Protein 3JRT (pdb70)

Structure (mmCIF, N/CA/C/O backbone):
data_3JRT
#
_entry.id   3JRT
#
_cell.length_a   85.510
_cell.length_b   85.510
_cell.length_c   46.656
_cell.angle_alpha   90.000
_cell.angle_beta   90.000
_cell.angle_gamma   120.000
#
_symmetry.space_group_name_H-M   'P 64'
#
loop_
_entity.id
_entity.type
_entity.pdbx_description
1 polymer 'Integron cassette protein Vpc_cass2'
2 water water
#
loop_
_atom_site.group_PDB
_atom_site.id
_atom_site.type_symbol
_atom_site.label_atom_id
_atom_site.label_alt_id
_atom_site.label_comp_id
_atom_site.label_asym_id
_atom_site.label_entity_id
_atom_site.label_seq_id
_atom_site.pdbx_PDB_ins_code
_atom_site.Cartn_x
_atom_site.Cartn_y
_atom_site.Cartn_z
_atom_site.occupancy
_atom_site.B_iso_or_equiv
_atom_site.auth_seq_id
_atom_site.auth_comp_id
_atom_site.auth_asym_id
_atom_site.auth_atom_id
_atom_site.pdbx_PDB_model_num
ATOM 1 N N . GLY A 1 21 ? 40.363 18.968 -7.370 1.00 116.54 0 GLY A N 1
ATOM 2 C CA . GLY A 1 21 ? 39.811 17.878 -8.156 1.00 114.19 0 GLY A CA 1
ATOM 3 C C . GLY A 1 21 ? 38.474 17.457 -7.583 1.00 108.03 0 GLY A C 1
ATOM 4 O O . GLY A 1 21 ? 37.812 18.240 -6.892 1.00 100.33 0 GLY A O 1
ATOM 5 N N . VAL A 1 22 ? 38.073 16.221 -7.858 1.00 105.30 1 VAL A N 1
ATOM 6 C CA . VAL A 1 22 ? 36.812 15.703 -7.329 1.00 89.64 1 VAL A CA 1
ATOM 7 C C . VAL A 1 22 ? 37.041 15.061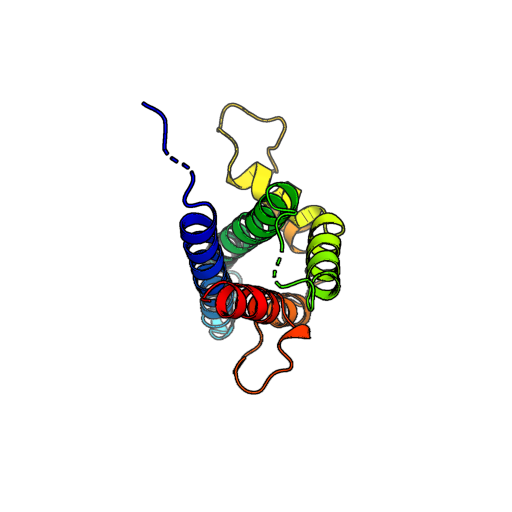 -5.951 1.00 79.07 1 VAL A C 1
ATOM 8 O O . VAL A 1 22 ? 38.152 14.657 -5.636 1.00 101.54 1 VAL A O 1
ATOM 12 N N . LYS A 1 23 ? 36.000 14.975 -5.131 1.00 71.94 2 LYS A N 1
ATOM 13 C CA . LYS A 1 23 ? 36.094 14.285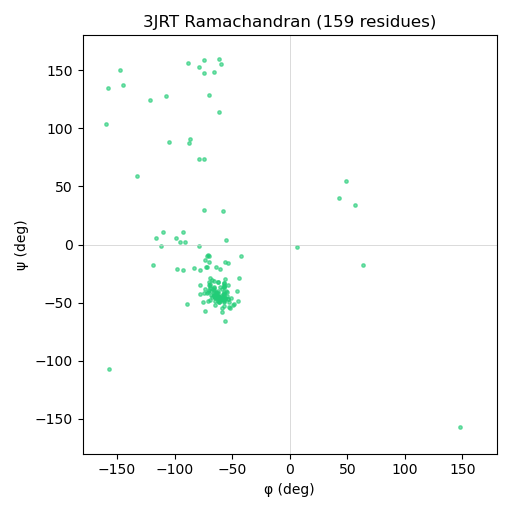 -3.847 1.00 73.01 2 LYS A CA 1
ATOM 14 C C . LYS A 1 23 ? 34.716 13.827 -3.380 1.00 67.14 2 LYS A C 1
ATOM 15 O O . LYS A 1 23 ? 33.720 14.121 -4.017 1.00 75.57 2 LYS A O 1
ATOM 29 N N . SER A 1 25 ? 31.552 14.195 -0.917 1.00 82.86 4 SER A N 1
ATOM 30 C CA . SER A 1 25 ? 30.910 15.384 -0.393 1.00 76.47 4 SER A CA 1
ATOM 31 C C . SER A 1 25 ? 30.947 15.482 1.125 1.00 74.90 4 SER A C 1
ATOM 32 O O . SER A 1 25 ? 30.699 16.561 1.677 1.00 69.39 4 SER A O 1
ATOM 35 N N . ASP A 1 26 ? 31.214 14.372 1.811 1.00 66.46 5 ASP A N 1
ATOM 36 C CA . ASP A 1 26 ? 31.084 14.379 3.273 1.00 78.55 5 ASP A CA 1
ATOM 3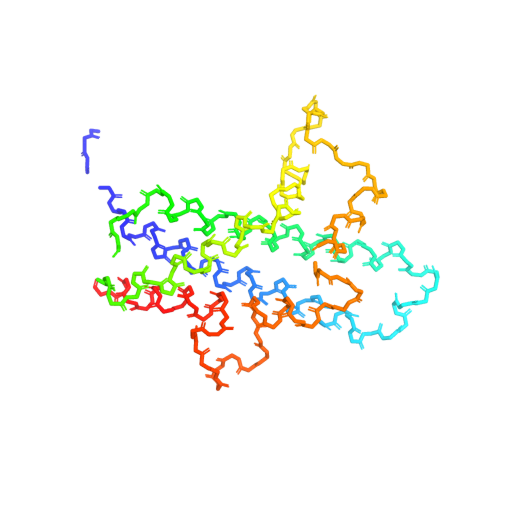7 C C . ASP A 1 26 ? 29.797 15.113 3.705 1.00 86.64 5 ASP A C 1
ATOM 38 O O . ASP A 1 26 ? 29.794 15.875 4.675 1.00 83.91 5 ASP A O 1
ATOM 43 N N . LYS A 1 27 ? 28.717 14.897 2.956 1.00 93.77 6 LYS A N 1
ATOM 44 C CA . LYS A 1 27 ? 27.416 15.473 3.273 1.00 83.96 6 LYS A CA 1
ATOM 45 C C . LYS A 1 27 ? 27.160 15.288 4.753 1.00 79.12 6 LYS A C 1
ATOM 46 O O . LYS A 1 27 ? 26.779 16.217 5.456 1.00 67.42 6 LYS A O 1
ATOM 52 N N . TRP A 1 28 ? 27.378 14.063 5.217 1.00 83.53 7 TRP A N 1
ATOM 53 C CA . TRP A 1 28 ? 26.933 13.655 6.540 1.00 88.63 7 TRP A CA 1
ATOM 54 C C . TRP A 1 28 ? 27.681 14.367 7.649 1.00 81.51 7 TRP A C 1
ATOM 55 O O . TRP A 1 28 ? 27.136 14.589 8.725 1.00 77.41 7 TRP A O 1
ATOM 66 N N . ILE A 1 29 ? 28.934 14.714 7.384 1.00 77.27 8 ILE A N 1
ATOM 67 C CA . ILE A 1 29 ? 29.707 15.515 8.317 1.00 74.33 8 ILE A CA 1
ATOM 68 C C . ILE A 1 29 ? 29.082 16.907 8.462 1.00 71.88 8 ILE A C 1
ATOM 69 O O . ILE A 1 29 ? 28.940 17.425 9.570 1.00 68.63 8 ILE A O 1
ATOM 74 N N . GLU A 1 30 ? 28.725 17.499 7.326 1.00 63.47 9 GLU A N 1
ATOM 75 C CA . GLU A 1 30 ? 28.195 18.843 7.280 1.00 61.88 9 GLU A CA 1
ATOM 76 C C . GLU A 1 30 ? 26.854 18.844 8.006 1.00 66.41 9 GLU A C 1
ATOM 77 O O . GLU A 1 30 ? 26.581 19.710 8.835 1.00 67.51 9 GLU A O 1
ATOM 83 N N . ILE A 1 31 ? 26.039 17.840 7.699 1.00 62.71 10 ILE A N 1
ATOM 84 C CA . ILE A 1 31 ? 24.732 17.680 8.305 1.00 61.42 10 ILE A CA 1
ATOM 85 C C . ILE A 1 31 ? 24.813 17.513 9.824 1.00 63.65 10 ILE A C 1
ATOM 86 O O . ILE A 1 31 ? 24.080 18.173 10.549 1.00 63.94 10 ILE A O 1
ATOM 91 N N . GLU A 1 32 ? 25.700 16.654 10.316 1.00 63.39 11 GLU A N 1
ATOM 92 C CA . GLU A 1 32 ? 25.874 16.542 11.767 1.00 65.45 11 GLU A CA 1
ATOM 93 C C . GLU A 1 32 ? 26.230 17.900 12.362 1.00 63.03 11 GLU A C 1
ATOM 94 O O . GLU A 1 32 ? 25.711 18.276 13.413 1.00 68.55 11 GLU A O 1
ATOM 100 N N . GLU A 1 33 ? 27.117 18.628 11.687 1.00 54.85 12 GLU A N 1
ATOM 101 C CA . GLU A 1 33 ? 27.548 19.943 12.148 1.00 58.35 12 GLU A CA 1
ATOM 102 C C . GLU A 1 33 ? 26.381 20.911 12.287 1.00 54.80 12 GLU A C 1
ATOM 103 O O . GLU A 1 33 ? 26.172 21.512 13.333 1.00 56.11 12 GLU A O 1
ATOM 109 N N . ILE A 1 34 ? 25.638 21.058 11.204 1.00 56.46 13 ILE A N 1
ATOM 110 C CA . ILE A 1 34 ? 24.537 21.983 11.140 1.00 46.93 13 ILE A CA 1
ATOM 111 C C . ILE A 1 34 ? 23.461 21.624 12.166 1.00 57.12 13 ILE A C 1
ATOM 112 O O . ILE A 1 34 ? 22.975 22.496 12.898 1.00 56.69 13 ILE A O 1
ATOM 117 N N . LEU A 1 35 ? 23.124 20.343 12.253 1.00 53.38 14 LEU A N 1
ATOM 118 C CA . LEU A 1 35 ? 22.139 19.902 13.229 1.00 50.72 14 LEU A CA 1
ATOM 119 C C . LEU A 1 35 ? 22.569 20.291 14.626 1.00 47.41 14 LEU A C 1
ATOM 120 O O . LEU A 1 35 ? 21.774 20.803 15.406 1.00 47.76 14 LEU A O 1
ATOM 125 N N . SER A 1 36 ? 23.836 20.035 14.938 1.00 51.14 15 SER A N 1
ATOM 126 C CA . SER A 1 36 ? 24.381 20.331 16.256 1.00 43.70 15 SER A CA 1
ATOM 127 C C . SER A 1 36 ? 24.327 21.813 16.549 1.00 48.11 15 SER A C 1
ATOM 128 O O . SER A 1 36 ? 23.995 22.217 17.654 1.00 54.44 15 SER A O 1
ATOM 131 N N . GLY A 1 37 ? 24.663 22.622 15.552 1.00 48.68 16 GLY A N 1
ATOM 132 C CA . GLY A 1 37 ? 24.589 24.057 15.697 1.00 46.62 16 GLY A CA 1
ATOM 133 C C . GLY A 1 37 ? 23.162 24.511 15.965 1.00 46.70 16 GLY A C 1
ATOM 134 O O . GLY A 1 37 ? 22.931 25.356 16.824 1.00 45.68 16 GLY A O 1
ATOM 135 N N . LEU A 1 38 ? 22.213 23.952 15.218 1.00 42.16 17 LEU A N 1
ATOM 136 C CA . LEU A 1 38 ? 20.793 24.269 15.385 1.00 42.01 17 LEU A CA 1
ATOM 137 C C . LEU A 1 38 ? 20.324 24.003 16.804 1.00 45.54 17 LEU A C 1
ATOM 138 O O . LEU A 1 38 ? 19.650 24.840 17.391 1.00 46.63 17 LEU A O 1
ATOM 143 N N . ILE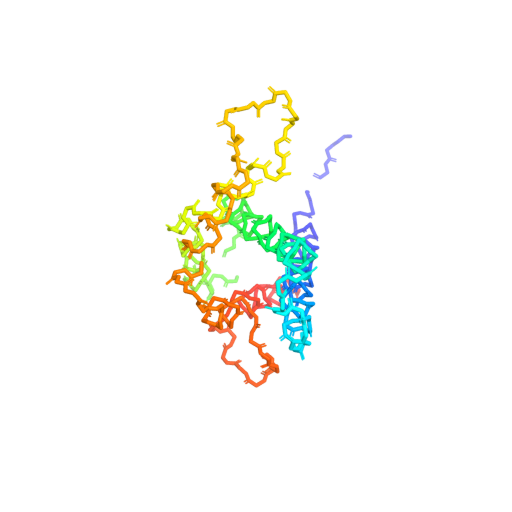 A 1 39 ? 20.677 22.838 17.345 1.00 46.69 18 ILE A N 1
ATOM 144 C CA . ILE A 1 39 ? 20.293 22.465 18.708 1.00 45.95 18 ILE A CA 1
ATOM 145 C C . ILE A 1 39 ? 20.801 23.507 19.707 1.00 48.48 18 ILE A C 1
ATOM 146 O O . ILE A 1 39 ? 20.064 23.964 20.581 1.00 45.87 18 ILE A O 1
ATOM 151 N N . GLY A 1 40 ? 22.060 23.887 19.569 1.00 45.69 19 GLY A N 1
ATOM 152 C CA . GLY A 1 40 ? 22.668 24.808 20.514 1.00 39.01 19 GLY A CA 1
ATOM 153 C C . GLY A 1 40 ? 22.172 26.233 20.386 1.00 42.66 19 GLY A C 1
ATOM 154 O O . GLY A 1 40 ? 21.936 26.894 21.397 1.00 44.40 19 GLY A O 1
ATOM 155 N N . ASP A 1 41 ? 22.023 26.710 19.148 1.00 38.39 20 ASP A N 1
ATOM 156 C CA . ASP A 1 41 ? 21.583 28.085 18.922 1.00 43.27 20 ASP A CA 1
ATOM 157 C C . ASP A 1 41 ? 20.105 28.296 19.288 1.00 40.95 20 ASP A C 1
ATOM 158 O O . ASP A 1 41 ? 19.759 29.303 19.879 1.00 36.22 20 ASP A O 1
ATOM 163 N N . LEU A 1 42 ? 19.246 27.339 18.957 1.00 36.71 21 LEU A N 1
ATOM 164 C CA . LEU A 1 42 ? 17.834 27.451 19.304 1.00 37.76 21 LEU A CA 1
ATOM 165 C C . LEU A 1 42 ? 17.680 27.344 20.818 1.00 37.36 21 LEU A C 1
ATOM 166 O O . LEU A 1 42 ? 16.924 28.076 21.417 1.00 38.33 21 LEU A O 1
ATOM 171 N N . THR A 1 43 ? 18.436 26.452 21.438 1.00 42.66 22 THR A N 1
ATOM 172 C CA . THR A 1 43 ? 18.316 26.260 22.876 1.00 38.67 22 THR A CA 1
ATOM 173 C C . THR A 1 43 ? 18.771 27.505 23.628 1.00 41.08 22 THR A C 1
ATOM 174 O O . THR A 1 43 ? 18.144 27.911 24.592 1.00 37.37 22 THR A O 1
ATOM 178 N N . ILE A 1 44 ? 19.863 28.117 23.185 1.00 44.55 23 ILE A N 1
ATOM 179 C CA . ILE A 1 44 ? 20.405 29.246 23.918 1.00 37.46 23 ILE A CA 1
ATOM 180 C C . ILE A 1 44 ? 19.557 30.532 23.748 1.00 35.19 23 ILE A C 1
ATOM 181 O O . ILE A 1 44 ? 19.372 31.285 24.686 1.00 34.37 23 ILE A O 1
ATOM 186 N N . ALA A 1 45 ? 19.044 30.759 22.553 1.00 32.54 24 ALA A N 1
ATOM 187 C CA . ALA A 1 45 ? 18.175 31.892 22.289 1.00 34.26 24 ALA A CA 1
ATOM 188 C C . ALA A 1 45 ? 16.940 31.879 23.204 1.00 35.14 24 ALA A C 1
ATOM 189 O O . ALA A 1 45 ? 16.548 32.909 23.748 1.00 39.40 24 ALA A O 1
ATOM 191 N N . VAL A 1 46 ? 16.347 30.704 23.380 1.00 36.47 25 VAL A N 1
ATOM 192 C CA . VAL A 1 46 ? 15.195 30.533 24.267 1.00 32.81 25 VAL A CA 1
ATOM 193 C C . VAL A 1 46 ? 15.595 30.749 25.724 1.00 35.37 25 VAL A C 1
ATOM 194 O O . VAL A 1 46 ? 14.908 31.460 26.459 1.00 41.68 25 VAL A O 1
ATOM 198 N N . THR A 1 47 ? 16.723 30.151 26.127 1.00 37.26 26 THR A N 1
ATOM 199 C CA . THR A 1 47 ? 17.227 30.278 27.497 1.00 37.13 26 THR A CA 1
ATOM 200 C C . THR A 1 47 ? 17.529 31.737 27.855 1.00 35.87 26 THR A C 1
ATOM 201 O O . THR A 1 47 ? 17.131 32.239 28.905 1.00 41.72 26 THR A O 1
ATOM 205 N N . VAL A 1 48 ? 18.250 32.418 26.982 1.00 33.10 27 VAL A N 1
ATOM 206 C CA . VAL A 1 48 ? 18.554 33.823 27.224 1.00 31.52 27 VAL A CA 1
ATOM 207 C C . VAL A 1 48 ? 17.284 34.661 27.391 1.00 34.63 27 VAL A C 1
ATOM 208 O O . VAL A 1 48 ? 17.175 35.460 28.311 1.00 38.90 27 VAL A O 1
ATOM 212 N N . LEU A 1 49 ? 16.328 34.459 26.490 1.00 36.93 28 LEU A N 1
ATOM 213 C CA . LEU A 1 49 ? 15.088 35.223 26.474 1.00 35.65 28 LEU A CA 1
ATOM 214 C C . LEU A 1 49 ? 14.335 34.998 27.777 1.00 41.15 28 LEU A C 1
ATOM 215 O O . LEU A 1 49 ? 13.943 35.935 28.452 1.00 45.04 28 LEU A O 1
ATOM 220 N N . LYS A 1 50 ? 14.182 33.739 28.146 1.00 41.59 29 LYS A N 1
ATOM 221 C CA . LYS A 1 50 ? 13.568 33.403 29.418 1.00 41.09 29 LYS A CA 1
ATOM 222 C C . LYS A 1 50 ? 14.307 33.949 30.623 1.00 38.47 29 LYS A C 1
ATOM 223 O O . LYS A 1 50 ? 13.671 34.404 31.571 1.00 44.69 29 LYS A O 1
ATOM 229 N N A ASP A 1 51 ? 15.638 33.919 30.589 0.52 40.37 30 ASP A N 1
ATOM 230 N N B ASP A 1 51 ? 15.638 33.916 30.589 0.48 40.33 30 ASP A N 1
ATOM 231 C CA A ASP A 1 51 ? 16.426 34.510 31.670 0.52 41.35 30 ASP A CA 1
ATOM 232 C CA B ASP A 1 51 ? 16.439 34.508 31.661 0.48 41.42 30 ASP A CA 1
ATOM 233 C C A ASP A 1 51 ? 16.042 35.974 31.876 0.52 42.87 30 ASP A C 1
ATOM 234 C C B ASP A 1 51 ? 16.037 35.968 31.871 0.48 42.82 30 ASP A C 1
ATOM 235 O O A ASP A 1 51 ? 15.737 36.391 32.993 0.52 46.72 30 ASP A O 1
ATOM 236 O O B ASP A 1 51 ? 15.712 36.374 32.987 0.48 46.65 30 ASP A O 1
ATOM 245 N N . TYR A 1 52 ? 16.039 36.749 30.795 1.00 38.89 31 TYR A N 1
ATOM 246 C CA . TYR A 1 52 ? 15.736 38.176 30.899 1.00 40.74 31 TYR A CA 1
ATOM 247 C C . TYR A 1 52 ? 14.276 38.456 31.246 1.00 42.06 31 TYR A C 1
ATOM 248 O O . TYR A 1 52 ? 13.982 39.382 31.997 1.00 46.52 31 TYR A O 1
ATOM 257 N N . GLU A 1 53 ? 13.368 37.638 30.735 1.00 44.60 32 GLU A N 1
ATOM 258 C CA . GLU A 1 53 ? 11.964 37.765 31.097 1.00 50.76 32 GLU A CA 1
ATOM 259 C C . GLU A 1 53 ? 11.757 37.487 32.581 1.00 53.21 32 GLU A C 1
ATOM 260 O O . GLU A 1 53 ? 10.758 37.886 33.156 1.00 54.45 32 GLU A O 1
ATOM 266 N N . GLY A 1 54 ? 12.713 36.810 33.203 1.00 58.21 33 GLY A N 1
ATOM 267 C CA . GLY A 1 54 ? 12.628 36.534 34.624 1.00 52.34 33 GLY A CA 1
ATOM 268 C C . GLY A 1 54 ? 13.029 37.741 35.457 1.00 58.30 33 GLY A C 1
ATOM 269 O O . GLY A 1 54 ? 13.021 37.696 36.683 1.00 57.78 33 GLY A O 1
ATOM 270 N N . LYS A 1 55 ? 13.405 38.827 34.794 1.00 59.75 34 LYS A N 1
ATOM 271 C CA . LYS A 1 55 ? 13.758 40.055 35.510 1.00 65.01 34 LYS A CA 1
ATOM 272 C C . LYS A 1 55 ? 12.629 41.069 35.373 1.00 65.33 34 LYS A C 1
ATOM 273 O O . LYS A 1 55 ? 12.618 41.884 34.448 1.00 64.22 34 LYS A O 1
ATOM 279 N N . ALA A 1 56 ? 11.681 40.989 36.304 1.00 67.99 35 ALA A N 1
ATOM 280 C CA . ALA A 1 56 ? 10.447 41.779 36.281 1.00 73.84 35 ALA A CA 1
ATOM 281 C C . ALA A 1 56 ? 10.635 43.264 35.975 1.00 71.61 35 ALA A C 1
ATOM 282 O O . ALA A 1 56 ? 9.831 43.851 35.244 1.00 68.68 35 ALA A O 1
ATOM 284 N N . PHE A 1 57 ? 11.687 43.871 36.519 1.00 67.47 36 PHE A N 1
ATOM 285 C CA . PHE A 1 57 ? 11.875 45.307 36.317 1.00 73.36 36 PHE A CA 1
ATOM 286 C C . PHE A 1 57 ? 12.020 45.684 34.831 1.00 68.35 36 PHE A C 1
ATOM 287 O O . PHE A 1 57 ? 11.766 46.832 34.450 1.00 72.48 36 PHE A O 1
ATOM 295 N N . LEU A 1 58 ? 12.395 44.715 33.996 1.00 54.62 37 LEU A N 1
ATOM 296 C CA . LEU A 1 58 ? 12.576 44.982 32.578 1.00 50.50 37 LEU A CA 1
ATOM 297 C C . LEU A 1 58 ? 11.264 45.223 31.837 1.00 54.56 37 LEU A C 1
ATOM 298 O O . LEU A 1 58 ? 11.270 45.645 30.682 1.00 53.30 37 LEU A O 1
ATOM 303 N N . ARG A 1 59 ? 10.143 44.981 32.503 1.00 53.93 38 ARG A N 1
ATOM 304 C CA . ARG A 1 59 ? 8.837 45.232 31.895 1.00 66.02 38 ARG A CA 1
ATOM 305 C C . ARG A 1 59 ? 8.328 46.648 32.182 1.00 67.45 38 ARG A C 1
ATOM 306 O O . ARG A 1 59 ? 7.217 47.013 31.793 1.00 71.00 38 ARG A O 1
ATOM 314 N N . GLU A 1 60 ? 9.141 47.436 32.877 1.00 63.52 39 GLU A N 1
ATOM 315 C CA . GLU A 1 60 ? 8.777 48.818 33.182 1.00 59.72 39 GLU A CA 1
ATOM 316 C C . GLU A 1 60 ? 9.015 49.719 31.972 1.00 52.02 39 GLU A C 1
ATOM 317 O O . GLU A 1 60 ? 9.852 49.410 31.118 1.00 45.46 39 GLU A O 1
ATOM 323 N N . PRO A 1 61 ? 8.255 50.817 31.877 1.00 48.01 40 PRO A N 1
ATOM 324 C CA . PRO A 1 61 ? 8.303 51.687 30.692 1.00 55.52 40 PRO A CA 1
ATOM 325 C C . PRO A 1 61 ? 9.698 52.240 30.355 1.00 58.88 40 PRO A C 1
ATOM 326 O O . PRO A 1 61 ? 10.029 52.352 29.176 1.00 55.19 40 PRO A O 1
ATOM 330 N N . GLN A 1 62 ? 10.509 52.559 31.358 1.00 64.86 41 GLN A N 1
ATOM 331 C CA . GLN A 1 62 ? 11.813 53.155 31.083 1.00 62.46 41 GLN A CA 1
ATOM 332 C C . GLN A 1 62 ? 12.783 52.130 30.488 1.00 56.72 41 GLN A C 1
ATOM 333 O O . GLN A 1 62 ? 13.853 52.496 30.006 1.00 60.77 41 GLN A O 1
ATOM 339 N N . HIS A 1 63 ? 12.394 50.852 30.498 1.00 56.12 42 HIS A N 1
ATOM 340 C CA . HIS A 1 63 ? 13.237 49.785 29.944 1.00 51.21 42 HIS A CA 1
ATOM 341 C C . HIS A 1 63 ? 12.707 49.171 28.666 1.00 52.11 42 HIS A C 1
ATOM 342 O O . HIS A 1 63 ? 13.218 48.144 28.220 1.00 49.99 42 HIS A O 1
ATOM 349 N N . GLN A 1 64 ? 11.687 49.785 28.080 1.00 55.41 43 GLN A N 1
ATOM 350 C CA . GLN A 1 64 ? 11.024 49.178 26.933 1.00 55.47 43 GLN A CA 1
ATOM 351 C C . GLN A 1 64 ? 11.988 48.951 25.782 1.00 45.89 43 GLN A C 1
ATOM 352 O O . GLN A 1 64 ? 12.017 47.876 25.193 1.00 50.94 43 GLN A O 1
ATOM 358 N N . THR A 1 65 ? 12.777 49.970 25.468 1.00 48.90 44 THR A N 1
ATOM 359 C CA . THR A 1 65 ? 13.743 49.875 24.379 1.00 46.24 44 THR A CA 1
ATOM 360 C C . THR A 1 65 ? 14.697 48.720 24.606 1.00 45.73 44 THR A C 1
ATOM 361 O O . THR A 1 65 ? 14.926 47.900 23.703 1.00 49.00 44 THR A O 1
ATOM 365 N N . LYS A 1 66 ? 15.261 48.660 25.812 1.00 42.59 45 LYS A N 1
ATOM 366 C CA . LYS A 1 66 ? 16.209 47.609 26.133 1.00 42.75 45 LYS A CA 1
ATOM 367 C C . LYS A 1 66 ? 15.508 46.262 26.026 1.00 45.62 45 LYS A C 1
ATOM 368 O O . LYS A 1 66 ? 15.997 45.344 25.374 1.00 43.80 45 LYS A O 1
ATOM 374 N N . ARG A 1 67 ? 14.342 46.150 26.648 1.00 44.48 46 ARG A N 1
ATOM 375 C CA . ARG A 1 67 ? 13.613 44.894 26.575 1.00 51.72 46 ARG A CA 1
ATOM 376 C C . ARG A 1 67 ? 13.349 44.478 25.124 1.00 43.92 46 ARG A C 1
ATOM 377 O O . ARG A 1 67 ? 13.556 43.339 24.768 1.00 38.15 46 ARG A O 1
ATOM 385 N N . GLN A 1 68 ? 12.887 45.406 24.291 1.00 36.26 47 GLN A N 1
ATOM 386 C CA . GLN A 1 68 ? 12.681 45.094 22.882 1.00 39.92 47 GLN A CA 1
ATOM 387 C C . GLN A 1 68 ? 13.964 44.603 22.207 1.00 35.87 47 GLN A C 1
ATOM 388 O O . GLN A 1 68 ? 13.943 43.726 21.343 1.00 40.48 47 GLN A O 1
ATOM 394 N N . CYS A 1 69 ? 15.088 45.179 22.597 1.00 33.78 48 CYS A N 1
ATOM 395 C CA . CYS A 1 69 ? 16.353 44.815 21.974 1.00 31.48 48 CYS A CA 1
ATOM 396 C C . CYS A 1 69 ? 16.717 43.373 22.294 1.00 32.35 48 CYS A C 1
ATOM 397 O O . CYS A 1 69 ? 17.246 42.654 21.442 1.00 35.73 48 CYS A O 1
ATOM 400 N N . ILE A 1 70 ? 16.416 42.956 23.521 1.00 32.80 49 ILE A N 1
ATOM 401 C CA . ILE A 1 70 ? 16.618 41.573 23.934 1.00 36.49 49 ILE A CA 1
ATOM 402 C C . ILE A 1 70 ? 15.747 40.623 23.118 1.00 34.33 49 ILE A C 1
ATOM 403 O O . ILE A 1 70 ? 16.209 39.579 22.654 1.00 32.58 49 ILE A O 1
ATOM 408 N N . TRP A 1 71 ? 14.474 40.984 22.967 1.00 37.88 50 TRP A N 1
ATOM 409 C CA . TRP A 1 71 ? 13.555 40.197 22.159 1.00 36.70 50 TRP A CA 1
ATOM 410 C C . TRP A 1 71 ? 14.027 40.089 20.715 1.00 39.50 50 TRP A C 1
ATOM 411 O O . TRP A 1 71 ? 13.970 39.011 20.124 1.00 40.66 50 TRP A O 1
ATOM 422 N N . ARG A 1 72 ? 14.474 41.189 20.123 1.00 36.83 51 ARG A N 1
ATOM 423 C CA . ARG A 1 72 ? 14.974 41.072 18.746 1.00 33.84 51 ARG A CA 1
ATOM 424 C C . ARG A 1 72 ? 16.212 40.169 18.697 1.00 32.05 51 ARG A C 1
ATOM 425 O O . ARG A 1 72 ? 16.305 39.291 17.836 1.00 35.23 51 ARG A O 1
ATOM 433 N N . LEU A 1 73 ? 17.147 40.375 19.626 1.00 27.97 52 LEU A N 1
ATOM 434 C CA . LEU A 1 73 ? 18.343 39.537 19.659 1.00 32.03 52 LEU A CA 1
ATOM 435 C C . LEU A 1 73 ? 17.961 38.069 19.589 1.00 36.43 52 LEU A C 1
ATOM 436 O O . LEU A 1 73 ? 18.489 37.330 18.769 1.00 34.70 52 LEU A O 1
ATOM 441 N N . CYS A 1 74 ? 17.048 37.643 20.462 1.00 31.69 53 CYS A N 1
ATOM 442 C CA . CYS A 1 74 ? 16.729 36.220 20.566 1.00 30.61 53 CYS A CA 1
ATOM 443 C C . CYS A 1 74 ? 15.807 35.743 19.448 1.00 34.61 53 CYS A C 1
ATOM 444 O O . CYS A 1 74 ? 16.002 34.677 18.844 1.00 35.29 53 CYS A O 1
ATOM 447 N N . VAL A 1 75 ? 14.811 36.551 19.141 1.00 30.15 54 VAL A N 1
ATOM 448 C CA . VAL A 1 75 ? 13.899 36.196 18.075 1.00 34.30 54 VAL A CA 1
ATOM 449 C C . VAL A 1 75 ? 14.597 36.089 16.700 1.00 39.24 54 VAL A C 1
ATOM 450 O O . VAL A 1 75 ? 14.362 35.134 15.957 1.00 43.24 54 VAL A O 1
ATOM 454 N N . TYR A 1 76 ? 15.439 37.058 16.354 1.00 30.61 55 TYR A N 1
ATOM 455 C CA . TYR A 1 76 ? 16.172 36.973 15.090 1.00 38.14 55 TYR A CA 1
ATOM 456 C C . TYR A 1 76 ? 16.958 35.660 14.999 1.00 38.90 55 TYR A C 1
ATOM 457 O O . TYR A 1 76 ? 17.010 35.005 13.959 1.00 38.39 55 TYR A O 1
ATOM 466 N N . SER A 1 77 ? 17.548 35.252 16.107 1.00 37.14 56 SER A N 1
ATOM 467 C CA . SER A 1 77 ? 18.350 34.055 16.073 1.00 34.62 56 SER A CA 1
ATOM 468 C C . SER A 1 77 ? 17.425 32.839 15.864 1.00 35.82 56 SER A C 1
ATOM 469 O O . SER A 1 77 ? 17.692 31.960 15.040 1.00 38.56 56 SER A O 1
ATOM 472 N N . ILE A 1 78 ? 16.346 32.781 16.631 1.00 36.05 57 ILE A N 1
ATOM 473 C CA . ILE A 1 78 ? 15.336 31.734 16.430 1.00 35.98 57 ILE A CA 1
ATOM 474 C C . ILE A 1 78 ? 14.831 31.668 14.978 1.00 39.02 57 ILE A C 1
ATOM 475 O O . ILE A 1 78 ? 14.770 30.592 14.392 1.00 40.59 57 ILE A O 1
ATOM 480 N N . VAL A 1 79 ? 14.491 32.806 14.376 1.00 39.51 58 VAL A N 1
ATOM 481 C CA . VAL A 1 79 ? 13.948 32.737 13.025 1.00 44.53 58 VAL A CA 1
ATOM 482 C C . VAL A 1 79 ? 15.009 32.324 12.009 1.00 48.63 58 VAL A C 1
ATOM 483 O O . VAL A 1 79 ? 14.734 31.548 11.095 1.00 57.76 58 VAL A O 1
ATOM 487 N N . ILE A 1 80 ? 16.224 32.834 12.172 1.00 47.28 59 ILE A N 1
ATOM 488 C CA . ILE A 1 80 ? 17.320 32.429 11.299 1.00 43.85 59 ILE A CA 1
ATOM 489 C C . ILE A 1 80 ? 17.506 30.915 11.366 1.00 40.36 59 ILE A C 1
ATOM 490 O O . ILE A 1 80 ? 17.682 30.258 10.354 1.00 37.53 59 ILE A O 1
ATOM 495 N N . ASN A 1 81 ? 17.431 30.354 12.562 1.00 39.32 60 ASN A N 1
ATOM 496 C CA . ASN A 1 81 ? 17.640 28.923 12.703 1.00 41.25 60 ASN A CA 1
ATOM 497 C C . ASN A 1 81 ? 16.456 28.045 12.307 1.00 44.65 60 ASN A C 1
ATOM 498 O O . ASN A 1 81 ? 16.641 26.951 11.78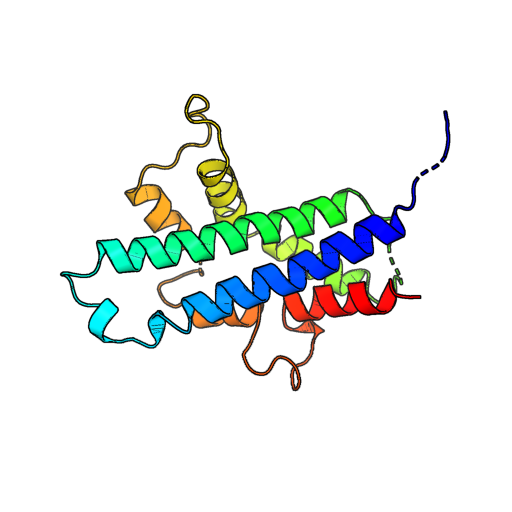2 1.00 47.26 60 ASN A O 1
ATOM 503 N N . CYS A 1 82 ? 15.247 28.521 12.559 1.00 36.31 61 CYS A N 1
ATOM 504 C CA . CYS A 1 82 ? 14.079 27.824 12.070 1.00 41.78 61 CYS A CA 1
ATOM 505 C C . CYS A 1 82 ? 14.141 27.704 10.556 1.00 49.84 61 CYS A C 1
ATOM 506 O O . CYS A 1 82 ? 13.890 26.629 10.017 1.00 52.47 61 CYS A O 1
ATOM 509 N N . ARG A 1 83 ? 14.472 28.798 9.871 1.00 50.13 62 ARG A N 1
ATOM 510 C CA . ARG A 1 83 ? 14.575 28.747 8.417 1.00 49.26 62 ARG A CA 1
ATOM 511 C C . ARG A 1 83 ? 15.705 27.789 7.989 1.00 49.00 62 ARG A C 1
ATOM 512 O O . ARG A 1 83 ? 15.545 27.003 7.060 1.00 56.22 62 ARG A O 1
ATOM 520 N N . LYS A 1 84 ? 16.831 27.830 8.686 1.00 44.01 63 LYS A N 1
ATOM 521 C CA . LYS A 1 84 ? 17.921 26.914 8.378 1.00 47.79 63 LYS A CA 1
ATOM 522 C C . LYS A 1 84 ? 17.469 25.471 8.463 1.00 50.53 63 LYS A C 1
ATOM 523 O O . LYS A 1 84 ? 17.913 24.637 7.682 1.00 54.19 63 LYS A O 1
ATOM 529 N N . TYR A 1 85 ? 16.582 25.173 9.406 1.00 49.76 64 TYR A N 1
ATOM 530 C CA . TYR A 1 85 ? 16.107 23.807 9.572 1.00 52.91 64 TYR A CA 1
ATOM 531 C C . TYR A 1 85 ? 15.322 23.399 8.340 1.00 58.97 64 TYR A C 1
ATOM 532 O O . TYR A 1 85 ? 15.498 22.296 7.809 1.00 63.35 64 TYR A O 1
ATOM 541 N N . VAL A 1 86 ? 14.468 24.299 7.873 1.00 52.36 65 VAL A N 1
ATOM 542 C CA . VAL A 1 86 ? 13.728 24.040 6.650 1.00 60.79 65 VAL A CA 1
ATOM 543 C C . VAL A 1 86 ? 14.690 23.883 5.470 1.00 63.72 65 VAL A C 1
ATOM 544 O O . VAL A 1 86 ? 14.587 22.928 4.709 1.00 64.09 65 VAL A O 1
ATOM 548 N N . GLU A 1 87 ? 15.635 24.808 5.332 1.00 62.46 66 GLU A N 1
ATOM 549 C CA . GLU A 1 87 ? 16.552 24.782 4.195 1.00 62.86 66 GLU A CA 1
ATOM 550 C C . GLU A 1 87 ? 17.373 23.498 4.167 1.00 61.89 66 GLU A C 1
ATOM 551 O O . GLU A 1 87 ? 17.667 22.950 3.103 1.00 61.13 66 GLU A O 1
ATOM 557 N N . LEU A 1 88 ? 17.742 23.022 5.346 1.00 57.71 67 LEU A N 1
ATOM 558 C CA . LEU A 1 88 ? 18.444 21.757 5.447 1.00 63.37 67 LEU A CA 1
ATOM 559 C C . LEU A 1 88 ? 17.536 20.629 4.936 1.00 71.21 67 LEU A C 1
ATOM 560 O O . LEU A 1 88 ? 17.971 19.768 4.163 1.00 73.98 67 LEU A O 1
ATOM 565 N N . ASN A 1 89 ? 16.274 20.645 5.362 1.00 64.19 68 ASN A N 1
ATOM 566 C CA . ASN A 1 89 ? 15.294 19.673 4.893 1.00 68.01 68 ASN A CA 1
ATOM 567 C C . ASN A 1 89 ? 15.135 19.672 3.381 1.00 74.76 68 ASN A C 1
ATOM 568 O O . ASN A 1 89 ? 15.158 18.619 2.758 1.00 83.98 68 ASN A O 1
ATOM 573 N N . GLN A 1 90 ? 14.976 20.848 2.786 1.00 73.56 69 GLN A N 1
ATOM 574 C CA . GLN A 1 90 ? 14.770 20.916 1.342 1.00 87.41 69 GLN A CA 1
ATOM 575 C C . GLN A 1 90 ? 16.026 20.554 0.546 1.00 85.43 69 GLN A C 1
ATOM 576 O O . GLN A 1 90 ? 15.949 20.278 -0.651 1.00 88.05 69 GLN A O 1
ATOM 582 N N . LYS A 1 91 ? 17.178 20.542 1.208 1.00 81.21 70 LYS A N 1
ATOM 583 C CA . LYS A 1 91 ? 18.414 20.172 0.530 1.00 81.86 70 LYS A CA 1
ATOM 584 C C . LYS A 1 91 ? 18.747 18.687 0.656 1.00 86.12 70 LYS A C 1
ATOM 585 O O . LYS A 1 91 ? 19.471 18.145 -0.175 1.00 92.41 70 LYS A O 1
ATOM 591 N N . TYR A 1 92 ? 18.199 18.024 1.672 1.00 81.41 71 TYR A N 1
ATOM 592 C CA . TYR A 1 92 ? 18.594 16.648 1.963 1.00 72.93 71 TYR A CA 1
ATOM 593 C C . TYR A 1 92 ? 17.479 15.617 2.218 1.00 79.20 71 TYR A C 1
ATOM 594 O O . TYR A 1 92 ? 17.456 14.982 3.267 1.00 75.24 71 TYR A O 1
ATOM 603 N N . GLY A 1 93 ? 16.589 15.415 1.246 1.00 99.63 72 GLY A N 1
ATOM 604 C CA . GLY A 1 93 ? 15.731 14.234 1.231 1.00 106.22 72 GLY A CA 1
ATOM 605 C C . GLY A 1 93 ? 16.548 12.946 1.283 1.00 114.13 72 GLY A C 1
ATOM 606 O O . GLY A 1 93 ? 16.023 11.837 1.173 1.00 112.54 72 GLY A O 1
ATOM 607 N N . LYS A 1 94 ? 17.861 13.078 1.410 1.00 121.08 73 LYS A N 1
ATOM 608 C CA . LYS A 1 94 ? 18.723 11.944 1.692 1.00 115.92 73 LYS A CA 1
ATOM 609 C C . LYS A 1 94 ? 18.595 11.508 3.136 1.00 114.22 73 LYS A C 1
ATOM 610 O O . LYS A 1 94 ? 19.538 10.990 3.693 1.00 106.75 73 LYS A O 1
ATOM 616 N N . GLU A 1 95 ? 17.424 11.715 3.729 1.00 116.01 74 GLU A N 1
ATOM 617 C CA . GLU A 1 95 ? 17.148 11.250 5.083 1.00 112.03 74 GLU A CA 1
ATOM 618 C C . GLU A 1 95 ? 15.697 10.810 5.255 1.00 111.71 74 GLU A C 1
ATOM 619 O O . GLU A 1 95 ? 15.429 9.687 5.684 1.00 113.08 74 GLU A O 1
ATOM 625 N N . ILE A 1 100 ? 17.566 6.295 8.256 1.00 125.68 79 ILE A N 1
ATOM 626 C CA . ILE A 1 100 ? 16.876 7.065 9.286 1.00 124.79 79 ILE A CA 1
ATOM 627 C C . ILE A 1 100 ? 15.362 7.242 9.100 1.00 121.74 79 ILE A C 1
ATOM 628 O O . ILE A 1 100 ? 14.668 7.567 10.064 1.00 120.79 79 ILE A O 1
ATOM 633 N N . PRO A 1 101 ? 14.846 7.018 7.903 1.00 119.14 80 PRO A N 1
ATOM 634 C CA . PRO A 1 101 ? 13.452 7.355 7.603 1.00 113.13 80 PRO A CA 1
ATOM 635 C C . PRO A 1 101 ? 12.416 7.014 8.678 1.00 110.09 80 PRO A C 1
ATOM 636 O O . PRO A 1 101 ? 11.284 7.455 8.583 1.00 106.66 80 PRO A O 1
ATOM 640 N N . GLY A 1 102 ? 12.803 6.279 9.704 1.00 110.40 81 GLY A N 1
ATOM 641 C CA . GLY A 1 102 ? 11.930 6.044 10.843 1.00 111.84 81 GLY A CA 1
ATOM 642 C C . GLY A 1 102 ? 11.384 7.323 11.465 1.00 111.84 81 GLY A C 1
ATOM 643 O O . GLY A 1 102 ? 10.426 7.274 12.235 1.00 115.53 81 GLY A O 1
ATOM 644 N N . HIS A 1 103 ? 11.992 8.465 11.139 1.00 106.77 82 HIS A N 1
ATOM 645 C CA . HIS A 1 103 ? 11.537 9.766 11.646 1.00 103.42 82 HIS A CA 1
ATOM 646 C C . HIS A 1 103 ? 11.043 10.675 10.528 1.00 105.18 82 HIS A C 1
ATOM 647 O O . HIS A 1 103 ? 10.722 11.840 10.758 1.00 98.91 82 HIS A O 1
ATOM 654 N N . ASN A 1 104 ? 10.991 10.132 9.319 1.00 111.84 83 ASN A N 1
ATOM 655 C CA . ASN A 1 104 ? 10.596 10.886 8.137 1.00 114.67 83 ASN A CA 1
ATOM 656 C C . ASN A 1 104 ? 9.365 11.791 8.342 1.00 107.64 83 ASN A C 1
ATOM 657 O O . ASN A 1 104 ? 9.221 12.828 7.689 1.00 98.94 83 ASN A O 1
ATOM 662 N N . HIS A 1 105 ? 8.483 11.401 9.256 1.00 105.75 84 HIS A N 1
ATOM 663 C CA . HIS A 1 105 ? 7.201 12.086 9.413 1.00 105.39 84 HIS A CA 1
ATOM 664 C C . HIS A 1 105 ? 7.246 13.253 10.385 1.00 103.02 84 HIS A C 1
ATOM 665 O O . HIS A 1 105 ? 6.799 14.354 10.062 1.00 104.81 84 HIS A O 1
ATOM 672 N N . ILE A 1 106 ? 7.763 13.006 11.584 1.00 96.72 85 ILE A N 1
ATOM 673 C CA . ILE A 1 106 ? 7.850 14.054 12.588 1.00 87.45 85 ILE A CA 1
ATOM 674 C C . ILE A 1 106 ? 8.643 15.216 12.012 1.00 85.24 85 ILE A C 1
ATOM 675 O O . ILE A 1 106 ? 8.380 16.376 12.313 1.00 84.44 85 ILE A O 1
ATOM 680 N N . ARG A 1 107 ? 9.612 14.887 11.166 1.00 83.44 86 ARG A N 1
ATOM 681 C CA . ARG A 1 107 ? 10.470 15.888 10.556 1.00 79.65 86 ARG A CA 1
ATOM 682 C C . ARG A 1 107 ? 9.686 16.798 9.624 1.00 77.07 86 ARG A C 1
ATOM 683 O O . ARG A 1 107 ? 9.857 18.010 9.638 1.00 84.26 86 ARG A O 1
ATOM 691 N N . GLY A 1 108 ? 8.814 16.212 8.822 1.00 79.70 87 GLY A N 1
ATOM 692 C CA . GLY A 1 108 ? 7.996 16.990 7.911 1.00 87.36 87 GLY A CA 1
ATOM 693 C C . GLY A 1 108 ? 6.969 17.826 8.645 1.00 85.37 87 GLY A C 1
ATOM 694 O O . GLY A 1 108 ? 6.560 18.887 8.168 1.00 83.28 87 GLY A O 1
ATOM 695 N N . VAL A 1 109 ? 6.550 17.345 9.811 1.00 83.94 88 VAL A N 1
ATOM 696 C CA . VAL A 1 109 ? 5.576 18.063 10.623 1.00 82.72 88 VAL A CA 1
ATOM 697 C C . VAL A 1 109 ? 6.168 19.384 11.091 1.00 76.36 88 VAL A C 1
ATOM 698 O O . VAL A 1 109 ? 5.578 20.448 10.907 1.00 72.16 88 VAL A O 1
ATOM 702 N N . TYR A 1 110 ? 7.350 19.312 11.686 1.00 70.96 89 TYR A N 1
ATOM 703 C CA . TYR A 1 110 ? 8.026 20.514 12.140 1.00 63.45 89 TYR A CA 1
ATOM 704 C C . TYR A 1 110 ? 8.420 21.393 10.960 1.00 65.74 89 TYR A C 1
ATOM 705 O O . TYR A 1 110 ? 8.283 22.612 11.006 1.00 65.88 89 TYR A O 1
ATOM 714 N N . ASN A 1 111 ? 8.864 20.767 9.881 1.00 68.82 90 ASN A N 1
ATOM 715 C CA . ASN A 1 111 ? 9.137 21.512 8.666 1.00 68.88 90 ASN A CA 1
ATOM 716 C C . ASN A 1 111 ? 7.907 22.316 8.245 1.00 67.57 90 ASN A C 1
ATOM 717 O O . ASN A 1 111 ? 8.010 23.479 7.850 1.00 62.19 90 ASN A O 1
ATOM 722 N N . ASN A 1 112 ? 6.733 21.708 8.369 1.00 76.71 91 ASN A N 1
ATOM 723 C CA . ASN A 1 112 ? 5.512 22.350 7.896 1.00 83.93 91 ASN A CA 1
ATOM 724 C C . ASN A 1 112 ? 5.039 23.489 8.795 1.00 75.39 91 ASN A C 1
ATOM 725 O O . ASN A 1 112 ? 4.604 24.543 8.316 1.00 68.50 91 ASN A O 1
ATOM 730 N N . GLU A 1 113 ? 5.120 23.268 10.100 1.00 68.76 92 GLU A N 1
ATOM 731 C CA . GLU A 1 113 ? 4.778 24.299 11.063 1.00 68.96 92 GLU A CA 1
ATOM 732 C C . GLU A 1 113 ? 5.539 25.587 10.758 1.00 66.79 92 GLU A C 1
ATOM 733 O O . GLU A 1 113 ? 4.959 26.670 10.679 1.00 70.04 92 GLU A O 1
ATOM 739 N N . ILE A 1 114 ? 6.844 25.458 10.567 1.00 55.59 93 ILE A N 1
ATOM 740 C CA . ILE A 1 114 ? 7.672 26.615 10.262 1.00 57.19 93 ILE A CA 1
ATOM 741 C C . ILE A 1 114 ? 7.232 27.375 9.010 1.00 62.82 93 ILE A C 1
ATOM 742 O O . ILE A 1 114 ? 7.141 28.601 9.027 1.00 57.87 93 ILE A O 1
ATOM 747 N N . ASN A 1 115 ? 6.971 26.662 7.920 1.00 65.11 94 ASN A N 1
ATOM 748 C CA . ASN A 1 115 ? 6.481 27.336 6.725 1.00 67.05 94 ASN A CA 1
ATOM 749 C C . ASN A 1 115 ? 5.135 28.010 6.971 1.00 70.73 94 ASN A C 1
ATOM 750 O O . ASN A 1 115 ? 4.885 29.112 6.489 1.00 72.17 94 ASN A O 1
ATOM 755 N N . LYS A 1 116 ? 4.263 27.338 7.715 1.00 73.26 95 LYS A N 1
ATOM 756 C CA . LYS A 1 116 ? 2.932 27.868 7.986 1.00 69.15 95 LYS A CA 1
ATOM 757 C C . LYS A 1 116 ? 3.015 29.219 8.676 1.00 73.16 95 LYS A C 1
ATOM 758 O O . LYS A 1 116 ? 2.210 30.119 8.412 1.00 76.61 95 LYS A O 1
ATOM 764 N N . ASN A 1 117 ? 3.989 29.344 9.575 1.00 62.08 96 ASN A N 1
ATOM 765 C CA . ASN A 1 117 ? 4.146 30.538 10.390 1.00 57.84 96 ASN A CA 1
ATOM 766 C C . ASN A 1 117 ? 5.001 31.530 9.617 1.00 60.84 96 ASN A C 1
ATOM 767 O O . ASN A 1 117 ? 6.225 31.557 9.760 1.00 63.32 96 ASN A O 1
ATOM 772 N N . THR A 1 118 ? 4.348 32.334 8.787 1.00 56.37 97 THR A N 1
ATOM 773 C CA . THR A 1 118 ? 5.031 33.190 7.824 1.00 60.80 97 THR A CA 1
ATOM 774 C C . THR A 1 118 ? 5.757 34.376 8.444 1.00 61.89 97 THR A C 1
ATOM 775 O O . THR A 1 118 ? 6.638 34.961 7.814 1.00 64.70 97 THR A O 1
ATOM 779 N N . ALA A 1 119 ? 5.392 34.741 9.665 1.00 53.80 98 ALA A N 1
ATOM 780 C CA . ALA A 1 119 ? 6.138 35.777 10.369 1.00 55.25 98 ALA A CA 1
ATOM 781 C C . ALA A 1 119 ? 7.630 35.381 10.496 1.00 52.91 98 ALA A C 1
ATOM 782 O O . ALA A 1 119 ? 8.531 36.233 10.448 1.00 52.19 98 ALA A O 1
ATOM 784 N N . ILE A 1 120 ? 7.882 34.083 10.635 1.00 54.10 99 ILE A N 1
ATOM 785 C CA . ILE A 1 120 ? 9.242 33.572 10.779 1.00 40.58 99 ILE A CA 1
ATOM 786 C C . ILE A 1 120 ? 10.134 33.971 9.610 1.00 49.01 99 ILE A C 1
ATOM 787 O O . ILE A 1 120 ? 11.196 34.558 9.798 1.00 45.84 99 ILE A O 1
ATOM 792 N N . LYS A 1 121 ? 9.677 33.672 8.402 1.00 55.96 100 LYS A N 1
ATOM 793 C CA . LYS A 1 121 ? 10.420 34.004 7.197 1.00 51.94 100 LYS A CA 1
ATOM 794 C C . LYS A 1 121 ? 10.506 35.513 7.040 1.00 53.71 100 LYS A C 1
ATOM 795 O O . LYS A 1 121 ? 11.568 36.049 6.724 1.00 63.24 100 LYS A O 1
ATOM 801 N N . LYS A 1 122 ? 9.395 36.202 7.272 1.00 55.47 101 LYS A N 1
ATOM 802 C CA . LYS A 1 122 ? 9.370 37.661 7.172 1.00 57.67 101 LYS A CA 1
ATOM 803 C C . LYS A 1 122 ? 10.407 38.302 8.090 1.00 58.45 101 LYS A C 1
ATOM 804 O O . LYS A 1 122 ? 11.144 39.190 7.680 1.00 57.60 101 LYS A O 1
ATOM 810 N N . LEU A 1 123 ? 10.455 37.859 9.340 1.00 58.11 102 LEU A N 1
ATOM 811 C CA . LEU A 1 123 ? 11.436 38.392 10.283 1.00 49.09 102 LEU A CA 1
ATOM 812 C C . LEU A 1 123 ? 12.868 38.043 9.872 1.00 51.73 102 LEU A C 1
ATOM 813 O O . LEU A 1 123 ? 13.755 38.902 9.877 1.00 45.93 102 LEU A O 1
ATOM 818 N N . ARG A 1 124 ? 13.094 36.787 9.503 1.00 55.21 103 ARG A N 1
ATOM 819 C CA . ARG A 1 124 ? 14.413 36.370 9.042 1.00 49.74 103 ARG A CA 1
ATOM 820 C C . ARG A 1 124 ? 14.898 37.283 7.915 1.00 53.98 103 ARG A C 1
ATOM 821 O O . ARG A 1 124 ? 15.997 37.873 7.973 1.00 51.82 103 ARG A O 1
ATOM 829 N N . ASN A 1 125 ? 14.061 37.397 6.892 1.00 59.30 104 ASN A N 1
ATOM 830 C CA . ASN A 1 125 ? 14.383 38.183 5.708 1.00 64.34 104 ASN A CA 1
ATOM 831 C C . ASN A 1 125 ? 14.762 39.624 6.009 1.00 63.28 104 ASN A C 1
ATOM 832 O O . ASN A 1 125 ? 15.732 40.148 5.457 1.00 62.23 104 ASN A O 1
ATOM 837 N N . HIS A 1 126 ? 14.003 40.259 6.892 1.00 55.81 105 HIS A N 1
ATOM 838 C CA . HIS A 1 126 ? 14.286 41.634 7.260 1.00 50.21 105 HIS A CA 1
ATOM 839 C C . HIS A 1 126 ? 15.621 41.728 7.962 1.00 50.91 105 HIS A C 1
ATOM 840 O O . HIS A 1 126 ? 16.465 42.559 7.623 1.00 62.39 105 HIS A O 1
ATOM 847 N N . CYS A 1 127 ? 15.801 40.854 8.945 1.00 49.19 106 CYS A N 1
ATOM 848 C CA . CYS A 1 127 ? 16.963 40.870 9.824 1.00 42.70 106 CYS A CA 1
ATOM 849 C C . CYS A 1 127 ? 18.252 40.647 9.054 1.00 50.27 106 CYS A C 1
ATOM 850 O O . CYS A 1 127 ? 19.296 41.155 9.409 1.00 58.60 106 CYS A O 1
ATOM 853 N N . VAL A 1 128 ? 18.158 39.863 7.999 1.00 53.65 107 VAL A N 1
ATOM 854 C CA . VAL A 1 128 ? 19.315 39.419 7.256 1.00 54.48 107 VAL A CA 1
ATOM 855 C C . VAL A 1 128 ? 19.567 40.263 5.995 1.00 61.75 107 VAL A C 1
ATOM 856 O O . VAL A 1 128 ? 20.671 40.299 5.481 1.00 60.83 107 VAL A O 1
ATOM 860 N N . ALA A 1 129 ? 18.542 40.952 5.503 1.00 67.74 108 ALA A N 1
ATOM 861 C CA . ALA A 1 129 ? 18.664 41.688 4.244 1.00 64.89 108 ALA A CA 1
ATOM 862 C C . ALA A 1 129 ? 19.755 42.756 4.266 1.00 65.00 108 ALA A C 1
ATOM 863 O O . ALA A 1 129 ? 20.140 43.261 5.317 1.00 59.37 108 ALA A O 1
ATOM 865 N N . HIS A 1 130 ? 20.246 43.088 3.081 1.00 66.86 109 HIS A N 1
ATOM 866 C CA . HIS A 1 130 ? 21.219 44.146 2.911 1.00 60.53 109 HIS A CA 1
ATOM 867 C C . HIS A 1 130 ? 20.472 45.457 3.071 1.00 63.80 109 HIS A C 1
ATOM 868 O O . HIS A 1 130 ? 19.300 45.530 2.726 1.00 62.28 109 HIS A O 1
ATOM 875 N N . VAL A 1 131 ? 21.128 46.484 3.607 1.00 65.07 110 VAL A N 1
ATOM 876 C CA . VA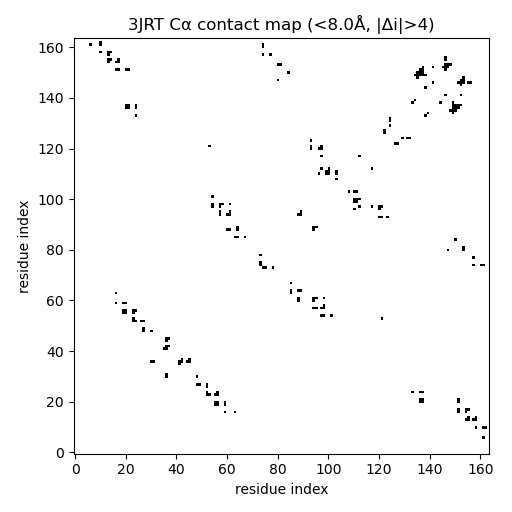L A 1 131 ? 20.468 47.772 3.833 1.00 64.93 110 VAL A CA 1
ATOM 877 C C . VAL A 1 131 ? 19.806 48.319 2.565 1.00 76.20 110 VAL A C 1
ATOM 878 O O . VAL A 1 131 ? 18.746 48.957 2.624 1.00 72.99 110 VAL A O 1
ATOM 882 N N . SER A 1 132 ? 20.435 48.059 1.421 1.00 81.70 111 SER A N 1
ATOM 883 C CA . SER A 1 132 ? 19.964 48.590 0.141 1.00 97.61 111 SER A CA 1
ATOM 884 C C . SER A 1 132 ? 18.771 47.805 -0.399 1.00 99.70 111 SER A C 1
ATOM 885 O O . SER A 1 132 ? 18.006 48.310 -1.222 1.00 105.40 111 SER A O 1
ATOM 888 N N . ASP A 1 133 ? 18.620 46.570 0.068 1.00 88.74 112 ASP A N 1
ATOM 889 C CA . ASP A 1 133 ? 17.514 45.723 -0.362 1.00 87.09 112 ASP A CA 1
ATOM 890 C C . ASP A 1 133 ? 16.268 45.964 0.487 1.00 86.49 112 ASP A C 1
ATOM 891 O O . ASP A 1 133 ? 16.061 45.307 1.506 1.00 78.80 112 ASP A O 1
ATOM 896 N N . LYS A 1 134 ? 15.427 46.897 0.056 1.00 95.34 113 LYS A N 1
ATOM 897 C CA . LYS A 1 134 ? 14.261 47.264 0.849 1.00 95.76 113 LYS A CA 1
ATOM 898 C C . LYS A 1 134 ? 12.994 46.486 0.499 1.00 91.00 113 LYS A C 1
ATOM 899 O O . LYS A 1 134 ? 11.915 46.816 0.964 1.00 91.26 113 LYS A O 1
ATOM 905 N N . SER A 1 135 ? 13.123 45.436 -0.299 1.00 92.50 114 SER A N 1
ATOM 906 C CA . SER A 1 135 ? 11.962 44.628 -0.652 1.00 88.43 114 SER A CA 1
ATOM 907 C C . SER A 1 135 ? 11.519 43.794 0.537 1.00 91.61 114 SER A C 1
ATOM 908 O O . SER A 1 135 ? 10.386 43.317 0.572 1.00 91.15 114 SER A O 1
ATOM 911 N N . LYS A 1 136 ? 12.424 43.622 1.500 1.00 90.78 115 LYS A N 1
ATOM 912 C CA . LYS A 1 136 ? 12.205 42.755 2.658 1.00 91.47 115 LYS A CA 1
ATOM 913 C C . LYS A 1 136 ? 12.094 43.545 3.961 1.00 82.21 115 LYS A C 1
ATOM 914 O O . LYS A 1 136 ? 11.898 42.972 5.028 1.00 79.78 115 LYS A O 1
ATOM 920 N N . TYR A 1 137 ? 12.239 44.859 3.872 1.00 76.37 116 TYR A N 1
ATOM 921 C CA . TYR A 1 137 ? 12.366 45.696 5.055 1.00 74.27 116 TYR A CA 1
ATOM 922 C C . TYR A 1 137 ? 11.072 45.807 5.860 1.00 76.77 116 TYR A C 1
ATOM 923 O O . TYR A 1 137 ? 10.015 46.121 5.317 1.00 84.02 116 TYR A O 1
ATOM 932 N N . LEU A 1 138 ? 11.158 45.555 7.160 1.00 67.25 117 LEU A N 1
ATOM 933 C CA . LEU A 1 138 ? 10.032 45.833 8.049 1.00 69.09 117 LEU A CA 1
ATOM 934 C C . LEU A 1 138 ? 10.331 47.045 8.925 1.00 65.76 117 LEU A C 1
ATOM 935 O O . LEU A 1 138 ? 11.354 47.091 9.595 1.00 71.19 117 LEU A O 1
ATOM 940 N N . LYS A 1 139 ? 9.436 48.019 8.937 1.00 62.29 118 LYS A N 1
ATOM 941 C CA . LYS A 1 139 ? 9.565 49.110 9.892 1.00 66.06 118 LYS A CA 1
ATOM 942 C C . LYS A 1 139 ? 9.488 48.550 11.302 1.00 66.26 118 LYS A C 1
ATOM 943 O O . LYS A 1 139 ? 8.987 47.447 11.504 1.00 66.22 118 LYS A O 1
ATOM 949 N N . PRO A 1 140 ? 9.990 49.307 12.283 1.00 71.48 119 PRO A N 1
ATOM 950 C CA . PRO A 1 140 ? 9.975 48.889 13.689 1.00 66.19 119 PRO A CA 1
ATOM 951 C C . PRO A 1 140 ? 8.605 48.436 14.200 1.00 59.62 119 PRO A C 1
ATOM 952 O O . PRO A 1 140 ? 8.551 47.395 14.855 1.00 56.70 119 PRO A O 1
ATOM 956 N N . ALA A 1 141 ? 7.534 49.181 13.911 1.00 59.49 120 ALA A N 1
ATOM 957 C CA . ALA A 1 141 ? 6.200 48.794 14.359 1.00 56.62 120 ALA A CA 1
ATOM 958 C C . ALA A 1 141 ? 5.782 47.497 13.677 1.00 62.66 120 ALA A C 1
ATOM 959 O O . ALA A 1 141 ? 5.143 46.641 14.284 1.00 61.66 120 ALA A O 1
ATOM 961 N N . GLU A 1 142 ? 6.166 47.347 12.416 1.00 66.70 121 GLU A N 1
ATOM 962 C CA . GLU A 1 142 ? 5.941 46.101 11.689 1.00 63.14 121 GLU A CA 1
ATOM 963 C C . GLU A 1 142 ? 6.709 44.911 12.276 1.00 62.70 121 GLU A C 1
ATOM 964 O O . GLU A 1 142 ? 6.170 43.814 12.373 1.00 65.19 121 GLU A O 1
ATOM 970 N N . VAL A 1 143 ? 7.963 45.115 12.664 1.00 56.47 122 VAL A N 1
ATOM 971 C CA . VAL A 1 143 ? 8.694 44.055 13.338 1.00 50.30 122 VAL A CA 1
ATOM 972 C C . VAL A 1 143 ? 7.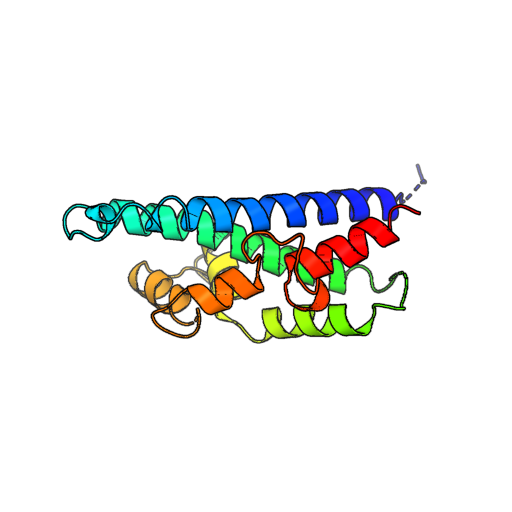952 43.603 14.595 1.00 55.25 122 VAL A C 1
ATOM 973 O O . VAL A 1 143 ? 7.791 42.402 14.837 1.00 55.25 122 VAL A O 1
ATOM 977 N N . GLN A 1 144 ? 7.512 44.571 15.394 1.00 52.37 123 GLN A N 1
ATOM 978 C CA . GLN A 1 144 ? 6.713 44.288 16.585 1.00 57.23 123 GLN A CA 1
ATOM 979 C C . GLN A 1 144 ? 5.447 43.477 16.280 1.00 60.62 123 GLN A C 1
ATOM 980 O O . GLN A 1 144 ? 5.143 42.508 16.974 1.00 56.92 123 GLN A O 1
ATOM 986 N N . GLU A 1 145 ? 4.710 43.872 15.244 1.00 61.10 124 GLU A N 1
ATOM 987 C CA . GLU A 1 145 ? 3.540 43.111 14.833 1.00 56.72 124 GLU A CA 1
ATOM 988 C C . GLU A 1 145 ? 3.914 41.686 14.451 1.00 53.42 124 GLU A C 1
ATOM 989 O O . GLU A 1 145 ? 3.252 40.739 14.863 1.00 57.08 124 GLU A O 1
ATOM 995 N N . GLU A 1 146 ? 4.972 41.535 13.658 1.00 48.51 125 GLU A N 1
ATOM 996 C CA . GLU A 1 146 ? 5.347 40.213 13.163 1.00 48.21 125 GLU A CA 1
ATOM 997 C C . GLU A 1 146 ? 5.711 39.286 14.306 1.00 53.07 125 GLU A C 1
ATOM 998 O O . GLU A 1 146 ? 5.471 38.084 14.246 1.00 60.34 125 GLU A O 1
ATOM 1004 N N . ILE A 1 147 ? 6.276 39.857 15.355 1.00 46.80 126 ILE A N 1
ATOM 1005 C CA . ILE A 1 147 ? 6.671 39.069 16.507 1.00 46.50 126 ILE A CA 1
ATOM 1006 C C . ILE A 1 147 ? 5.458 38.532 17.260 1.00 48.04 126 ILE A C 1
ATOM 1007 O O . ILE A 1 147 ? 5.477 37.413 17.774 1.00 51.23 126 ILE A O 1
ATOM 1012 N N . ILE A 1 148 ? 4.400 39.332 17.310 1.00 46.53 127 ILE A N 1
ATOM 1013 C CA . ILE A 1 148 ? 3.149 38.916 17.926 1.00 44.97 127 ILE A CA 1
ATOM 1014 C C . ILE A 1 148 ? 2.491 37.809 17.074 1.00 57.44 127 ILE A C 1
ATOM 1015 O O . ILE A 1 148 ? 2.024 36.801 17.600 1.00 62.16 127 ILE A O 1
ATOM 1020 N N . LYS A 1 149 ? 2.480 37.980 15.759 1.00 56.83 128 LYS A N 1
ATOM 1021 C CA . LYS A 1 149 ? 1.975 36.934 14.876 1.00 58.51 128 LYS A CA 1
ATOM 1022 C C . LYS A 1 149 ? 2.738 35.620 15.063 1.00 51.71 128 LYS A C 1
ATOM 1023 O O . LYS A 1 149 ? 2.169 34.538 15.042 1.00 58.90 128 LYS A O 1
ATOM 1037 N N . PHE A 1 151 ? 4.239 34.440 17.664 1.00 54.33 130 PHE A N 1
ATOM 1038 C CA . PHE A 1 151 ? 3.909 33.814 18.934 1.00 52.01 130 PHE A CA 1
ATOM 1039 C C . PHE A 1 151 ? 2.436 33.520 19.053 1.00 52.65 130 PHE A C 1
ATOM 1040 O O . PHE A 1 151 ? 1.988 32.957 20.054 1.00 61.98 130 PHE A O 1
ATOM 1048 N N . ASP A 1 152 ? 1.692 33.911 18.021 1.00 53.52 131 ASP A N 1
ATOM 1049 C CA . ASP A 1 152 ? 0.245 33.763 17.990 1.00 51.82 131 ASP A CA 1
ATOM 1050 C C . ASP A 1 152 ? -0.483 34.431 19.149 1.00 56.50 131 ASP A C 1
ATOM 1051 O O . ASP A 1 152 ? -1.522 33.956 19.593 1.00 52.29 131 ASP A O 1
ATOM 1056 N N . GLY A 1 153 ? 0.037 35.550 19.625 1.00 57.83 132 GLY A N 1
ATOM 1057 C CA . GLY A 1 153 ? -0.664 36.286 20.659 1.00 57.30 132 GLY A CA 1
ATOM 1058 C C . GLY A 1 153 ? 0.330 36.984 21.560 1.00 58.79 132 GLY A C 1
ATOM 1059 O O . GLY A 1 153 ? 1.474 37.211 21.178 1.00 60.70 132 GLY A O 1
ATOM 1060 N N . ASN A 1 154 ? -0.097 37.292 22.775 1.00 55.91 133 ASN A N 1
ATOM 1061 C CA . ASN A 1 154 ? 0.710 38.093 23.677 1.00 69.07 133 ASN A CA 1
ATOM 1062 C C . ASN A 1 154 ? 1.544 37.254 24.635 1.00 61.99 133 ASN A C 1
ATOM 1063 O O . ASN A 1 154 ? 2.245 37.803 25.479 1.00 58.12 133 ASN A O 1
ATOM 1068 N N . PHE A 1 155 ? 1.459 35.933 24.495 1.00 62.91 134 PHE A N 1
ATOM 1069 C CA . PHE A 1 155 ? 2.151 35.011 25.387 1.00 56.00 134 PHE A CA 1
ATOM 1070 C C . PHE A 1 155 ? 3.113 34.097 24.639 1.00 56.18 134 PHE A C 1
ATOM 1071 O O . PHE A 1 155 ? 2.734 33.370 23.715 1.00 58.65 134 PHE A O 1
ATOM 1079 N N . ALA A 1 156 ? 4.363 34.137 25.074 1.00 49.27 135 ALA A N 1
ATOM 1080 C CA . ALA A 1 156 ? 5.458 33.462 24.413 1.00 46.33 135 ALA A CA 1
ATOM 1081 C C . ALA A 1 156 ? 5.585 31.981 24.796 1.00 55.70 135 ALA A C 1
ATOM 1082 O O . ALA A 1 156 ? 6.214 31.207 24.080 1.00 61.10 135 ALA A O 1
ATOM 1084 N N . ASP A 1 157 ? 5.001 31.598 25.927 1.00 53.10 136 ASP A N 1
ATOM 1085 C CA . ASP A 1 157 ? 5.238 30.275 26.499 1.00 49.68 136 ASP A CA 1
ATOM 1086 C C . ASP A 1 157 ? 5.093 29.153 25.480 1.00 42.44 136 ASP A C 1
ATOM 1087 O O . ASP A 1 157 ? 5.961 28.309 25.371 1.00 51.26 136 ASP A O 1
ATOM 1092 N N . GLU A 1 158 ? 3.979 29.146 24.754 1.00 46.61 137 GLU A N 1
ATOM 1093 C CA . GLU A 1 158 ? 3.642 28.042 23.867 1.00 55.32 137 GLU A CA 1
ATOM 1094 C C . GLU A 1 158 ? 4.739 27.859 22.826 1.00 54.87 137 GLU A C 1
ATOM 1095 O O . GLU A 1 158 ? 5.339 26.791 22.723 1.00 56.78 137 GLU A O 1
ATOM 1101 N N . PHE A 1 159 ? 5.003 28.913 22.065 1.00 41.98 138 PHE A N 1
ATOM 1102 C CA . PHE A 1 159 ? 6.003 28.845 21.021 1.00 45.56 138 PHE A CA 1
ATOM 1103 C C . PHE A 1 159 ? 7.392 28.530 21.578 1.00 44.87 138 PHE A C 1
ATOM 1104 O O . PHE A 1 159 ? 8.102 27.679 21.048 1.00 48.37 138 PHE A O 1
ATOM 1112 N N . LEU A 1 160 ? 7.774 29.194 22.660 1.00 40.70 139 LEU A N 1
ATOM 1113 C CA . LEU A 1 160 ? 9.083 28.911 23.252 1.00 45.07 139 LEU A CA 1
ATOM 1114 C C . LEU A 1 160 ? 9.189 27.433 23.653 1.00 48.73 139 LEU A C 1
ATOM 1115 O O . LEU A 1 160 ? 10.202 26.785 23.398 1.00 44.23 139 LEU A O 1
ATOM 1120 N N . ASP A 1 161 ? 8.142 26.907 24.287 1.00 47.29 140 ASP A N 1
ATOM 1121 C CA . ASP A 1 161 ? 8.148 25.509 24.723 1.00 52.58 140 ASP A CA 1
ATOM 1122 C C . ASP A 1 161 ? 8.187 24.574 23.530 1.00 53.37 140 ASP A C 1
ATOM 1123 O O . ASP A 1 161 ? 8.739 23.479 23.599 1.00 56.52 140 ASP A O 1
ATOM 1128 N N . TRP A 1 162 ? 7.589 25.024 22.436 1.00 51.52 141 TRP A N 1
ATOM 1129 C CA . TRP A 1 162 ? 7.601 24.284 21.188 1.00 52.55 141 TRP A CA 1
ATOM 1130 C C . TRP A 1 162 ? 9.002 24.247 20.572 1.00 43.95 141 TRP A C 1
ATOM 1131 O O . TRP A 1 162 ? 9.366 23.274 19.922 1.00 51.77 141 TRP A O 1
ATOM 1142 N N . ILE A 1 163 ? 9.771 25.318 20.748 1.00 43.17 142 ILE A N 1
ATOM 1143 C CA . ILE A 1 163 ? 11.155 25.324 20.293 1.00 44.63 142 ILE A CA 1
ATOM 1144 C C . ILE A 1 163 ? 11.990 24.456 21.221 1.00 51.09 142 ILE A C 1
ATOM 1145 O O . ILE A 1 163 ? 12.629 23.499 20.801 1.00 51.87 142 ILE A O 1
ATOM 1150 N N . CYS A 1 164 ? 11.967 24.805 22.500 1.00 47.46 143 CYS A N 1
ATOM 1151 C CA . CYS A 1 164 ? 12.797 24.145 23.477 1.00 43.71 143 CYS A CA 1
ATOM 1152 C C . CYS A 1 164 ? 12.248 24.351 24.883 1.00 46.31 143 CYS A C 1
ATOM 1153 O O . CYS A 1 164 ? 12.445 25.413 25.469 1.00 50.17 143 CYS A O 1
ATOM 1156 N N . PRO A 1 165 ? 11.595 23.317 25.441 1.00 41.81 144 PRO A N 1
ATOM 1157 C CA . PRO A 1 165 ? 11.001 23.333 26.783 1.00 45.73 144 PRO A CA 1
ATOM 1158 C C . PRO A 1 165 ? 12.085 23.234 27.853 1.00 53.89 144 PRO A C 1
ATOM 1159 O O . PRO A 1 165 ? 13.174 22.768 27.550 1.00 53.63 144 PRO A O 1
ATOM 1163 N N . ASP A 1 166 ? 11.797 23.655 29.079 1.00 62.40 145 ASP A N 1
ATOM 1164 C CA . ASP A 1 166 ? 12.749 23.496 30.179 1.00 71.61 145 ASP A CA 1
ATOM 1165 C C . ASP A 1 166 ? 12.956 22.023 30.495 1.00 78.87 145 ASP A C 1
ATOM 1166 O O . ASP A 1 166 ? 12.040 21.210 30.348 1.00 81.08 145 ASP A O 1
ATOM 1171 N N . ASN A 1 167 ? 14.157 21.679 30.941 1.00 89.90 146 ASN A N 1
ATOM 1172 C CA . ASN A 1 167 ? 14.470 20.290 31.256 1.00 102.83 146 ASN A CA 1
ATOM 1173 C C . ASN A 1 167 ? 14.031 19.383 30.111 1.00 100.05 146 ASN A C 1
ATOM 1174 O O . ASN A 1 167 ? 13.276 18.428 30.304 1.00 100.34 146 ASN A O 1
ATOM 1179 N N . ILE A 1 168 ? 14.508 19.705 28.913 1.00 94.45 147 ILE A N 1
ATOM 1180 C CA . ILE A 1 168 ? 14.151 18.968 27.708 1.00 95.71 147 ILE A CA 1
ATOM 1181 C C . ILE A 1 168 ? 14.466 17.483 27.854 1.00 109.40 147 ILE A C 1
ATOM 1182 O O . ILE A 1 168 ? 14.002 16.661 27.063 1.00 109.51 147 ILE A O 1
ATOM 1187 N N . SER A 1 169 ? 15.262 17.151 28.865 1.00 123.01 148 SER A N 1
ATOM 1188 C CA . SER A 1 169 ? 15.617 15.765 29.149 1.00 134.49 148 SER A CA 1
ATOM 1189 C C . SER A 1 169 ? 14.355 14.932 29.340 1.00 137.46 148 SER A C 1
ATOM 1190 O O . SER A 1 169 ? 14.058 14.044 28.543 1.00 140.28 148 SER A O 1
ATOM 1193 N N . THR A 1 170 ? 13.614 15.232 30.401 1.00 135.96 149 THR A N 1
ATOM 1194 C CA . THR A 1 170 ? 12.339 14.576 30.661 1.00 136.64 149 THR A CA 1
ATOM 1195 C C . THR A 1 170 ? 11.244 15.170 29.784 1.00 129.46 149 THR A C 1
ATOM 1196 O O . THR A 1 170 ? 10.383 15.911 30.260 1.00 133.77 149 THR A O 1
ATOM 1200 N N . THR A 1 171 ? 11.278 14.834 28.501 1.00 116.76 150 THR A N 1
ATOM 1201 C CA . THR A 1 171 ? 10.377 15.433 27.530 1.00 106.70 150 THR A CA 1
ATOM 1202 C C . THR A 1 171 ? 10.251 14.517 26.328 1.00 101.52 150 THR A C 1
ATOM 1203 O O . THR A 1 171 ? 11.249 13.990 25.841 1.00 102.80 150 THR A O 1
ATOM 1207 N N . ASP A 1 172 ? 9.030 14.309 25.856 1.00 100.17 151 ASP A N 1
ATOM 1208 C CA . ASP A 1 172 ? 8.852 13.596 24.601 1.00 100.23 151 ASP A CA 1
ATOM 1209 C C . ASP A 1 172 ? 9.541 14.436 23.537 1.00 90.30 151 ASP A C 1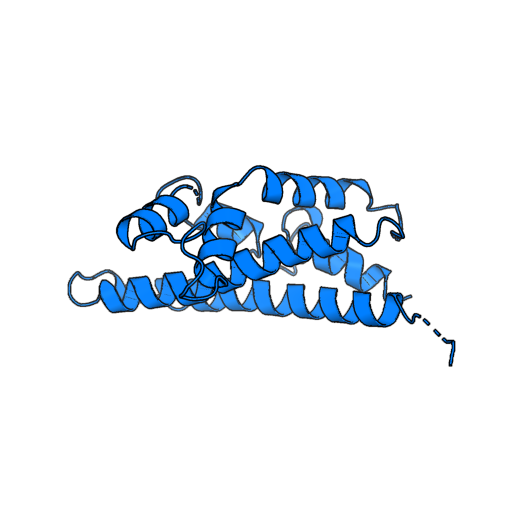
ATOM 1210 O O . ASP A 1 172 ? 9.121 15.567 23.254 1.00 77.07 151 ASP A O 1
ATOM 1215 N N . LYS A 1 173 ? 10.609 13.894 22.961 1.00 85.04 152 LYS A N 1
ATOM 1216 C CA . LYS A 1 173 ? 11.421 14.659 22.024 1.00 84.35 152 LYS A CA 1
ATOM 1217 C C . LYS A 1 173 ? 10.705 14.916 20.700 1.00 82.51 152 LYS A C 1
ATOM 1218 O O . LYS A 1 173 ? 11.172 15.695 19.874 1.00 80.71 152 LYS A O 1
ATOM 1224 N N . SER A 1 174 ? 9.566 14.259 20.512 1.00 84.48 153 SER A N 1
ATOM 1225 C CA . SER A 1 174 ? 8.694 14.532 19.376 1.00 84.58 153 SER A CA 1
ATOM 1226 C C . SER A 1 174 ? 7.964 15.852 19.573 1.00 72.84 153 SER A C 1
ATOM 1227 O O . SER A 1 174 ? 7.369 16.386 18.640 1.00 70.72 153 SER A O 1
ATOM 1230 N N . GLU A 1 175 ? 8.007 16.371 20.794 1.00 63.62 154 GLU A N 1
ATOM 1231 C CA . GLU A 1 175 ? 7.137 17.473 21.164 1.00 68.29 154 GLU A CA 1
ATOM 1232 C C . GLU A 1 175 ? 7.812 18.840 21.102 1.00 72.95 154 GLU A C 1
ATOM 1233 O O . GLU A 1 175 ? 7.206 19.842 21.482 1.00 74.87 154 GLU A O 1
ATOM 1239 N N . SER A 1 176 ? 9.055 18.884 20.624 1.00 66.70 155 SER A N 1
ATOM 1240 C CA . SER A 1 176 ? 9.736 20.158 20.424 1.00 59.61 155 SER A CA 1
ATOM 1241 C C . SER A 1 176 ? 10.696 20.111 19.242 1.00 59.72 155 SER A C 1
ATOM 1242 O O . SER A 1 176 ? 11.247 19.067 18.909 1.00 63.22 155 SER A O 1
ATOM 1245 N N . LEU A 1 177 ? 10.882 21.262 18.611 1.00 55.38 156 LEU A N 1
ATOM 1246 C CA . LEU A 1 177 ? 11.790 21.409 17.491 1.00 48.62 156 LEU A CA 1
ATOM 1247 C C . LEU A 1 177 ? 13.190 20.913 17.830 1.00 52.61 156 LEU A C 1
ATOM 1248 O O . LEU A 1 177 ? 13.780 20.152 17.082 1.00 52.21 156 LEU A O 1
ATOM 1253 N N . VAL A 1 178 ? 13.691 21.305 18.971 1.00 51.95 157 VAL A N 1
ATOM 1254 C CA . VAL A 1 178 ? 15.021 20.954 19.357 1.00 52.72 157 VAL A CA 1
ATOM 1255 C C . VAL A 1 178 ? 15.130 19.465 19.644 1.00 57.39 157 VAL A C 1
ATOM 1256 O O . VAL A 1 178 ? 16.108 18.863 19.322 1.00 55.82 157 VAL A O 1
ATOM 1260 N N . GLY A 1 179 ? 14.114 18.875 20.233 1.00 53.71 158 GLY A N 1
ATOM 1261 C CA . GLY A 1 179 ? 14.101 17.444 20.488 1.00 57.09 158 GLY A CA 1
ATOM 1262 C C . GLY A 1 179 ? 14.111 16.657 19.191 1.00 63.41 158 GLY A C 1
ATOM 1263 O O . GLY A 1 179 ? 14.808 15.651 19.066 1.00 64.81 158 GLY A O 1
ATOM 1264 N N . VAL A 1 180 ? 13.344 17.133 18.217 1.00 58.48 159 VAL A N 1
ATOM 1265 C CA . VAL A 1 180 ? 13.295 16.510 16.907 1.00 61.37 159 VAL A CA 1
ATOM 1266 C C . VAL A 1 180 ? 14.635 16.653 16.210 1.00 60.97 159 VAL A C 1
ATOM 1267 O O . VAL A 1 180 ? 15.098 15.731 15.545 1.00 64.91 159 VAL A O 1
ATOM 1271 N N . ILE A 1 181 ? 15.273 17.803 16.376 1.00 49.44 160 ILE A N 1
ATOM 1272 C CA . ILE A 1 181 ? 16.527 18.028 15.692 1.00 48.44 160 ILE A CA 1
ATOM 1273 C C . ILE A 1 181 ? 17.586 17.141 16.326 1.00 55.58 160 ILE A C 1
ATOM 1274 O O . ILE A 1 181 ? 18.498 16.683 15.645 1.00 49.29 160 ILE A O 1
ATOM 1279 N N . GLU A 1 182 ? 17.442 16.896 17.629 1.00 58.42 161 GLU A N 1
ATOM 1280 C CA . GLU A 1 182 ? 18.305 15.977 18.362 1.00 60.84 161 GLU A CA 1
ATOM 1281 C C . GLU A 1 182 ? 18.051 14.514 17.958 1.00 72.28 161 GLU A C 1
ATOM 1282 O O . GLU A 1 182 ? 18.973 13.698 17.918 1.00 72.24 161 GLU A O 1
ATOM 1288 N N . LEU A 1 183 ? 16.795 14.191 17.657 1.00 74.58 162 LEU A N 1
ATOM 1289 C CA . LEU A 1 183 ? 16.432 12.867 17.165 1.00 69.78 162 LEU A CA 1
ATOM 1290 C C . LEU A 1 183 ? 17.211 12.543 15.903 1.00 73.89 162 LEU A C 1
ATOM 1291 O O . LEU A 1 183 ? 17.671 11.409 15.712 1.00 82.24 162 LEU A O 1
ATOM 1296 N N . LEU A 1 184 ? 17.346 13.544 15.037 1.00 68.16 163 LEU A N 1
ATOM 1297 C CA . LEU A 1 184 ? 18.060 13.380 13.773 1.00 69.92 163 LEU A CA 1
ATOM 1298 C C . LEU A 1 184 ? 19.567 13.357 13.999 1.00 68.98 163 LEU A C 1
ATOM 1299 O O . LEU A 1 184 ? 20.255 12.464 13.511 1.00 66.51 163 LEU A O 1
ATOM 1304 N N . ARG A 1 185 ? 20.086 14.327 14.749 1.00 64.25 164 ARG A N 1
ATOM 1305 C CA . ARG A 1 185 ? 21.523 14.363 14.977 1.00 69.19 164 ARG A CA 1
ATOM 1306 C C . ARG A 1 185 ? 22.024 13.005 15.477 1.00 72.65 164 ARG A C 1
ATOM 1307 O O . ARG A 1 185 ? 22.920 12.421 14.886 1.00 74.13 164 ARG A O 1
ATOM 1315 N N . ASP A 1 186 ? 21.420 12.517 16.558 1.00 71.75 165 ASP A N 1
ATOM 1316 C CA . ASP A 1 186 ? 21.793 11.257 17.183 1.00 74.81 165 ASP A CA 1
ATOM 1317 C C . ASP A 1 186 ? 21.727 10.073 16.223 1.00 86.76 165 ASP A C 1
ATOM 1318 O O . ASP A 1 186 ? 22.516 9.134 16.326 1.00 91.17 165 ASP A O 1
ATOM 1323 N N . ALA A 1 187 ? 20.768 10.097 15.310 1.00 83.62 166 ALA A N 1
ATOM 1324 C CA . ALA A 1 187 ? 20.673 9.035 14.326 1.00 79.11 166 ALA A CA 1
ATOM 1325 C C . ALA A 1 187 ? 21.832 9.158 13.346 1.00 90.38 166 ALA A C 1
ATOM 1326 O O . ALA A 1 187 ? 22.527 8.179 13.057 1.00 101.83 166 ALA A O 1
ATOM 1328 N N . VAL A 1 188 ? 22.039 10.369 12.841 1.00 87.09 167 VAL A N 1
ATOM 1329 C CA . VAL A 1 188 ? 23.117 10.636 11.898 1.00 90.79 167 VAL A CA 1
ATOM 1330 C C . VAL A 1 188 ? 24.479 10.237 12.472 1.00 93.01 167 VAL A C 1
ATOM 1331 O O . VAL A 1 188 ? 25.370 9.815 11.737 1.00 99.44 167 VAL A O 1
ATOM 1335 N N . SER A 1 189 ? 24.615 10.303 13.777 1.00 88.66 168 SER A N 1
ATOM 1336 C CA . SER A 1 189 ? 25.825 9.838 14.395 1.00 89.01 168 SER A CA 1
ATOM 1337 C C . SER A 1 189 ? 25.832 8.314 14.394 1.00 90.84 168 SER A C 1
ATOM 1338 O O . SER A 1 189 ? 25.639 7.668 15.419 1.00 82.81 168 SER A O 1
ATOM 1341 N N . ALA A 1 190 ? 26.056 7.767 13.206 1.00 97.23 169 ALA A N 1
ATOM 1342 C CA . ALA A 1 190 ? 26.035 6.330 12.958 1.00 103.89 169 ALA A CA 1
ATOM 1343 C C . ALA A 1 190 ? 26.171 6.042 11.465 1.00 104.56 169 ALA A C 1
ATOM 1344 O O . ALA A 1 190 ? 26.680 6.869 10.706 1.00 99.30 169 ALA A O 1
#

Radius of gyration: 17.09 Å; Cα contacts (8 Å, |Δi|>4): 135; chains: 1; bounding box: 40×47×44 Å

Nearest PDB structures (foldseek):
  3jrt-assembly1_A-2  TM=1.006E+00  e=8.358E-22  Vibrio paracholerae
  8w6e-assembly1_A  TM=5.873E-01  e=9.888E-01  artificial sequences
  4nqi-assembly2_D  TM=3.476E-01  e=7.332E+00  Dictyostelium discoideum
  4nqi-assembly1_B  TM=3.249E-01  e=8.914E+00  Dictyostelium discoideum

Secondary structure (DSSP, 8-state):
-----HHHHHHHHHHHHHHHHHHHHHHHHHHHT-GGGGSGGGHHHHHHHHHHHHHHHHHHHHHHHHHHHH-----GGGHHHHHHHHHHHHH-HHHHHHHHHHHS-TT-TTS---HHHHHHHHH---SS--HHHHHHH--TTTTSS-GGGSHHHHHHHHHHHH--

B-factor: mean 66.9, std 25.7, range [20.0, 396.66]

Foldseek 3Di:
DDDCVLLVVLLVLLVVLLVQLAVLLVQLVVVVVVVVCPDPVNVVVNVVSVLVSLLSNLLSLVVLLVSVVVPPVDVCVLVPLSVVSNVVSVVLVLSVLSNCQVPDDPVPCPSHDDPVRNVVSSCSVVHDDVVVVSVQAPNPPCVPDDLSRHPSSSSVSVSVVSVD

CATH classification: 1.20.120.1060

Solvent-accessible surface area: 9906 Å² total

Sequence (164 aa):
GVKSDKWIEIEEILSGLIGDLTIAVTVLKDDYEGKAFLREPQHQTKRQCIWRLCVYSIVINCRKYVELNQKYGKEIPGHNHIRGVYNNEINKNTAIKKLRNHCVAHVSDKSKYLKPAEVQEEIIKFDGNFADEFLDWICPDNISTTDKSESLVGVIELLRDAVSA